Protein AF-E8WJ79-F1 (afdb_monomer_lite)

Sequence (95 aa):
MDREKDLVESLSAQIVEWEAQMDRLKFEADRAPDERKSTYLQELEKLQQKRKEAQAKLQHLGTGESDVGKDLKEGAEDLADDVKSDLRRAILKVK

pLDDT: mean 83.4, std 8.94, range [52.91, 93.44]

Structure (mmCIF, N/CA/C/O backbone):
data_AF-E8WJ79-F1
#
_entry.id   AF-E8WJ79-F1
#
loop_
_atom_site.group_PDB
_atom_site.id
_atom_site.type_symbol
_atom_site.label_atom_id
_atom_site.label_alt_id
_atom_site.label_comp_id
_atom_site.label_asym_id
_atom_site.label_entity_id
_atom_site.label_seq_id
_atom_site.pdbx_PDB_ins_code
_atom_site.Cartn_x
_atom_site.Cartn_y
_atom_site.Cartn_z
_atom_site.occupancy
_atom_site.B_iso_or_equiv
_atom_site.auth_seq_id
_atom_site.auth_comp_id
_atom_site.auth_asym_id
_atom_site.auth_atom_id
_atom_site.pdbx_PDB_model_num
ATOM 1 N N . MET A 1 1 ? 18.786 -0.370 -18.918 1.00 52.91 1 MET A N 1
ATOM 2 C CA . MET A 1 1 ? 18.284 -1.753 -19.007 1.00 52.91 1 MET A CA 1
ATOM 3 C C . MET A 1 1 ? 18.052 -2.349 -17.622 1.00 52.91 1 MET A C 1
ATOM 5 O O . MET A 1 1 ? 16.896 -2.559 -17.298 1.00 52.91 1 MET A O 1
ATOM 9 N N . ASP A 1 2 ? 19.064 -2.539 -16.766 1.00 65.62 2 ASP A N 1
ATOM 10 C CA . ASP A 1 2 ? 18.856 -3.197 -15.453 1.00 65.62 2 ASP A CA 1
ATOM 11 C C . ASP A 1 2 ? 18.054 -2.339 -14.459 1.00 65.62 2 ASP A C 1
ATOM 13 O O . ASP A 1 2 ? 17.038 -2.765 -13.924 1.00 65.62 2 ASP A O 1
ATOM 17 N N . ARG A 1 3 ? 18.417 -1.057 -14.336 1.00 68.38 3 ARG A N 1
ATOM 18 C CA . ARG A 1 3 ? 17.829 -0.137 -13.348 1.00 68.38 3 ARG A CA 1
ATOM 19 C C . ARG A 1 3 ? 16.322 0.109 -13.483 1.00 68.38 3 ARG A C 1
ATOM 21 O O . ARG A 1 3 ? 15.694 0.445 -12.482 1.00 68.38 3 ARG A O 1
ATOM 28 N N . GLU A 1 4 ? 15.765 0.068 -14.692 1.00 73.50 4 GLU A N 1
ATOM 29 C CA . GLU A 1 4 ? 14.311 0.211 -14.904 1.00 73.50 4 GLU A CA 1
ATOM 30 C C . GLU A 1 4 ? 13.584 -1.051 -14.470 1.00 73.50 4 GLU A C 1
ATOM 32 O O . GLU A 1 4 ? 12.567 -0.977 -13.787 1.00 73.50 4 GLU A O 1
ATOM 37 N N . LYS A 1 5 ? 14.150 -2.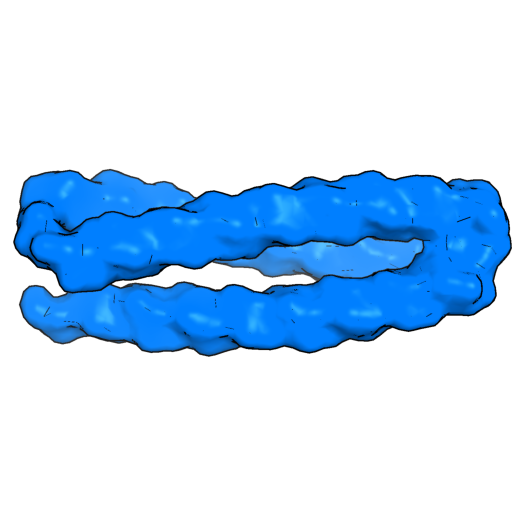207 -14.814 1.00 78.88 5 LYS A N 1
ATOM 38 C CA . LYS A 1 5 ? 13.597 -3.508 -14.470 1.00 78.88 5 LYS A CA 1
ATOM 39 C C . LYS A 1 5 ? 13.566 -3.715 -12.956 1.00 78.88 5 LYS A C 1
ATOM 41 O O . LYS A 1 5 ? 12.511 -4.043 -12.426 1.00 78.88 5 LYS A O 1
ATOM 46 N N . ASP A 1 6 ? 14.665 -3.384 -12.272 1.00 83.88 6 ASP A N 1
ATOM 47 C CA . ASP A 1 6 ? 14.754 -3.420 -10.806 1.00 83.88 6 ASP A CA 1
ATOM 48 C C . ASP A 1 6 ? 13.665 -2.566 -10.142 1.00 83.88 6 ASP A C 1
ATOM 50 O O . ASP A 1 6 ? 13.057 -2.969 -9.149 1.00 83.88 6 ASP A O 1
ATOM 54 N N . LEU A 1 7 ? 13.395 -1.375 -10.690 1.00 82.44 7 LEU A N 1
ATOM 55 C CA . LEU A 1 7 ? 12.368 -0.496 -10.139 1.00 82.44 7 LEU A CA 1
ATOM 56 C C . LEU A 1 7 ? 10.963 -1.031 -10.413 1.00 82.44 7 LEU A C 1
ATOM 58 O O . LEU A 1 7 ? 10.134 -1.016 -9.511 1.00 82.44 7 LEU A O 1
ATOM 62 N N . VAL A 1 8 ? 10.693 -1.529 -11.620 1.00 84.44 8 VAL A N 1
ATOM 63 C CA . VAL A 1 8 ? 9.405 -2.151 -11.952 1.00 84.44 8 VAL A CA 1
ATOM 64 C C . VAL A 1 8 ? 9.133 -3.343 -11.032 1.00 84.44 8 VAL A C 1
ATOM 66 O O . VAL A 1 8 ? 8.042 -3.444 -10.474 1.00 84.44 8 VAL A O 1
ATOM 69 N N . GLU A 1 9 ? 10.118 -4.214 -10.809 1.00 88.25 9 GLU A N 1
ATOM 70 C CA . GLU A 1 9 ? 9.978 -5.369 -9.915 1.00 88.25 9 GLU A CA 1
ATOM 71 C C . GLU A 1 9 ? 9.778 -4.937 -8.454 1.00 88.25 9 GLU A C 1
ATOM 73 O O . GLU A 1 9 ? 8.850 -5.408 -7.791 1.00 88.25 9 GLU A O 1
ATOM 78 N N . SER A 1 10 ? 10.583 -3.986 -7.968 1.00 88.31 10 SER A N 1
ATOM 79 C CA . SER A 1 10 ? 10.469 -3.444 -6.608 1.00 88.31 10 SER A CA 1
ATOM 80 C C . SER A 1 10 ? 9.124 -2.757 -6.364 1.00 88.31 10 SER A C 1
ATOM 82 O O . SER A 1 10 ? 8.441 -3.044 -5.381 1.00 88.31 10 SER A O 1
ATOM 84 N N . LEU A 1 11 ? 8.703 -1.873 -7.268 1.00 87.38 11 LEU A N 1
ATOM 85 C CA . LEU A 1 11 ? 7.456 -1.125 -7.144 1.00 87.38 11 LEU A CA 1
ATOM 86 C C . LEU A 1 11 ? 6.242 -2.054 -7.273 1.00 87.38 11 LEU A C 1
ATOM 88 O O . LEU A 1 11 ? 5.277 -1.901 -6.529 1.00 87.38 11 LEU A O 1
ATOM 92 N N . SER A 1 12 ? 6.309 -3.071 -8.140 1.00 89.50 12 SER A N 1
ATOM 93 C CA . SER A 1 12 ? 5.274 -4.106 -8.217 1.00 89.50 12 SER A CA 1
ATOM 94 C C . SER A 1 12 ? 5.146 -4.875 -6.901 1.00 89.50 12 SER A C 1
ATOM 96 O O . SER A 1 12 ? 4.029 -5.104 -6.440 1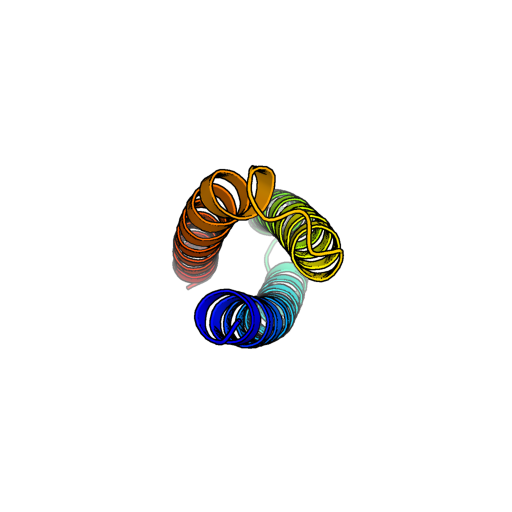.00 89.50 12 SER A O 1
ATOM 98 N N . ALA A 1 13 ? 6.265 -5.263 -6.280 1.00 92.81 13 ALA A N 1
ATOM 99 C CA . ALA A 1 13 ? 6.248 -5.947 -4.988 1.00 92.81 13 ALA A CA 1
ATOM 100 C C . ALA A 1 13 ? 5.668 -5.052 -3.880 1.00 92.81 13 ALA A C 1
ATOM 102 O O . ALA A 1 13 ? 4.845 -5.505 -3.084 1.00 92.81 13 ALA A O 1
ATOM 103 N N . GLN A 1 14 ? 6.034 -3.768 -3.871 1.00 90.38 14 GLN A N 1
ATOM 104 C CA . GLN A 1 14 ? 5.496 -2.791 -2.925 1.00 90.38 14 GLN A CA 1
ATOM 105 C C . GLN A 1 14 ? 3.989 -2.583 -3.096 1.00 90.38 14 GLN A C 1
ATOM 107 O O . GLN A 1 14 ? 3.272 -2.562 -2.102 1.00 90.38 14 GLN A O 1
ATOM 112 N N . ILE A 1 15 ? 3.481 -2.502 -4.330 1.00 90.50 15 ILE A N 1
ATOM 113 C CA . ILE A 1 15 ? 2.039 -2.383 -4.597 1.00 90.50 15 ILE A CA 1
ATOM 114 C C . ILE A 1 15 ? 1.268 -3.565 -3.995 1.00 90.50 15 ILE A C 1
ATOM 116 O O . ILE A 1 15 ? 0.241 -3.349 -3.350 1.00 90.50 15 ILE A O 1
ATOM 120 N N . VAL A 1 16 ? 1.778 -4.790 -4.158 1.00 93.12 16 VAL A N 1
ATOM 121 C CA . VAL A 1 16 ? 1.172 -5.997 -3.569 1.00 93.12 16 VAL A CA 1
ATOM 122 C C . VAL A 1 16 ? 1.216 -5.942 -2.038 1.00 93.12 16 VAL A C 1
ATOM 124 O O . VAL A 1 16 ? 0.231 -6.264 -1.373 1.00 93.12 16 VAL A O 1
ATOM 127 N N . GLU A 1 17 ? 2.333 -5.491 -1.460 1.00 91.94 17 GLU A N 1
ATOM 128 C CA . GLU A 1 17 ? 2.453 -5.307 -0.010 1.00 91.94 17 GLU A CA 1
ATOM 129 C C . GLU A 1 17 ? 1.446 -4.272 0.516 1.00 91.94 17 GLU A C 1
ATOM 131 O O . GLU A 1 17 ? 0.812 -4.478 1.556 1.00 91.94 17 GLU A O 1
ATOM 136 N N . TRP A 1 18 ? 1.268 -3.160 -0.198 1.00 93.44 18 TRP A N 1
ATOM 137 C CA . TRP A 1 18 ? 0.316 -2.122 0.177 1.00 93.44 18 TRP A CA 1
ATOM 138 C C . TRP A 1 18 ? -1.123 -2.615 0.080 1.00 93.44 18 TRP A C 1
ATOM 140 O O . TRP A 1 18 ? -1.901 -2.313 0.979 1.00 93.44 18 TRP A O 1
ATOM 150 N N . GLU A 1 19 ? -1.482 -3.392 -0.948 1.00 92.00 19 GLU A N 1
ATOM 151 C CA . GLU A 1 19 ? -2.810 -4.016 -1.049 1.00 92.00 19 GLU A CA 1
ATOM 152 C C . GLU A 1 19 ? -3.112 -4.880 0.178 1.00 92.00 19 GLU A C 1
ATOM 154 O O . GLU A 1 19 ? -4.143 -4.685 0.821 1.00 92.00 19 GLU A O 1
ATOM 159 N N . ALA A 1 20 ? -2.181 -5.752 0.573 1.00 92.94 20 ALA A N 1
ATOM 160 C CA . ALA A 1 20 ? -2.360 -6.606 1.746 1.00 92.94 20 ALA A CA 1
ATOM 161 C C . ALA A 1 20 ? -2.537 -5.794 3.044 1.00 92.94 20 ALA A C 1
ATOM 163 O O . ALA A 1 20 ? -3.367 -6.126 3.896 1.00 92.94 20 ALA A O 1
ATOM 164 N N . GLN A 1 21 ? -1.780 -4.704 3.208 1.00 90.50 21 GLN A N 1
ATOM 165 C CA . GLN A 1 21 ? -1.922 -3.829 4.372 1.00 90.50 21 GLN A CA 1
ATOM 166 C C . GLN A 1 21 ? -3.222 -3.011 4.337 1.00 90.50 21 GLN A C 1
ATOM 168 O O . GLN A 1 21 ? -3.850 -2.829 5.381 1.00 90.50 21 GLN A O 1
ATOM 173 N N . MET A 1 22 ? -3.655 -2.546 3.162 1.00 90.06 22 MET A N 1
ATOM 174 C CA . MET A 1 22 ? -4.943 -1.870 2.989 1.00 90.06 22 MET A CA 1
ATOM 175 C C . MET A 1 22 ? -6.109 -2.812 3.291 1.00 90.06 22 MET A C 1
ATOM 177 O O . MET A 1 22 ? -7.041 -2.402 3.976 1.00 90.06 22 MET A O 1
ATOM 181 N N . ASP A 1 23 ? -6.053 -4.074 2.867 1.00 91.88 23 ASP A N 1
ATOM 182 C CA . ASP A 1 23 ? -7.077 -5.069 3.204 1.00 91.88 23 ASP A CA 1
ATOM 183 C C . ASP A 1 23 ? -7.159 -5.306 4.712 1.00 91.88 23 ASP A C 1
ATOM 185 O O . ASP A 1 23 ? -8.251 -5.359 5.288 1.00 91.88 23 ASP A O 1
ATOM 189 N N . ARG A 1 24 ? -6.006 -5.359 5.387 1.00 88.81 24 ARG A N 1
ATOM 190 C CA . ARG A 1 24 ? -5.965 -5.430 6.848 1.00 88.81 24 ARG A CA 1
ATOM 191 C C . ARG A 1 24 ? -6.579 -4.186 7.499 1.00 88.81 24 ARG A C 1
ATOM 193 O O . ARG A 1 24 ? -7.394 -4.326 8.408 1.00 88.81 24 ARG A O 1
ATOM 200 N N . LEU A 1 25 ? -6.228 -2.987 7.030 1.00 86.75 25 LEU A N 1
ATOM 201 C CA . LEU A 1 25 ? -6.812 -1.729 7.513 1.00 86.75 25 LEU A CA 1
ATOM 202 C C . LEU A 1 25 ? -8.327 -1.696 7.307 1.00 86.75 25 LEU A C 1
ATOM 204 O O . LEU A 1 25 ? -9.052 -1.280 8.204 1.00 86.75 25 LEU A O 1
ATOM 208 N N . LYS A 1 26 ? -8.813 -2.178 6.159 1.00 88.81 26 LYS A N 1
ATOM 209 C CA . LYS A 1 26 ? -10.244 -2.283 5.856 1.00 88.81 26 LYS A CA 1
ATOM 210 C C . LYS A 1 26 ? -10.954 -3.199 6.844 1.00 88.81 26 LYS A C 1
ATOM 212 O O . LYS A 1 26 ? -12.001 -2.842 7.375 1.00 88.81 26 LYS A O 1
ATOM 217 N N . PHE A 1 27 ? -10.366 -4.360 7.116 1.00 89.44 27 PHE A N 1
ATOM 218 C CA . PHE A 1 27 ? -10.914 -5.321 8.064 1.00 89.44 27 PHE A CA 1
ATOM 219 C C . PHE A 1 27 ? -10.965 -4.767 9.495 1.00 89.44 27 PHE A C 1
ATOM 221 O O . PHE A 1 27 ? -11.961 -4.947 10.197 1.00 89.44 27 PHE A O 1
ATOM 228 N N . GLU A 1 28 ? -9.912 -4.073 9.934 1.00 84.56 28 GLU A N 1
ATOM 229 C CA . GLU A 1 28 ? -9.887 -3.416 11.245 1.00 84.56 28 GLU A CA 1
ATOM 230 C C . GLU A 1 28 ? -10.891 -2.247 11.303 1.00 84.56 28 GLU A C 1
ATOM 232 O O . GLU A 1 28 ? -11.604 -2.100 12.295 1.00 84.56 28 GLU A O 1
ATOM 237 N N . ALA A 1 29 ? -11.040 -1.487 10.213 1.00 85.44 29 ALA A N 1
ATOM 238 C CA . ALA A 1 29 ? -12.022 -0.412 10.084 1.00 85.44 29 ALA A CA 1
ATOM 239 C C . ALA A 1 29 ? -13.472 -0.902 10.156 1.00 85.44 29 ALA A C 1
ATOM 241 O O . ALA A 1 29 ? -14.307 -0.256 10.788 1.00 85.44 29 ALA A O 1
ATOM 242 N N . ASP A 1 30 ? -13.777 -2.050 9.547 1.00 85.56 30 ASP A N 1
ATOM 243 C CA . ASP A 1 30 ? -15.109 -2.658 9.605 1.00 85.56 30 ASP A CA 1
ATOM 244 C C . ASP A 1 30 ? -15.485 -3.142 11.011 1.00 85.56 30 ASP A C 1
ATOM 246 O O . ASP A 1 30 ? -16.670 -3.262 11.322 1.00 85.56 30 ASP A O 1
ATOM 250 N N . ARG A 1 31 ? -14.490 -3.386 11.871 1.00 84.69 31 ARG A N 1
ATOM 251 C CA . ARG A 1 31 ? -1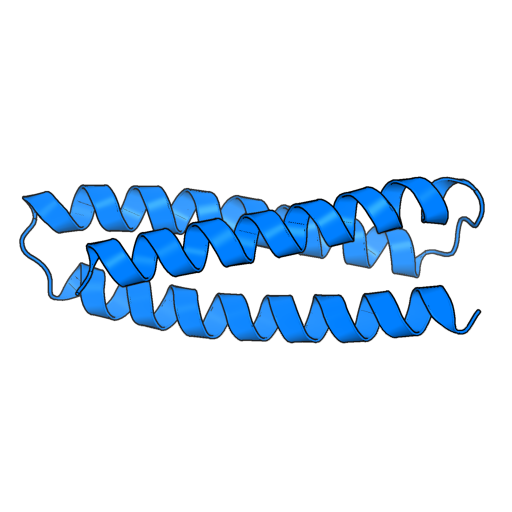4.671 -3.761 13.282 1.00 84.69 31 ARG A CA 1
ATOM 252 C C . ARG A 1 31 ? -14.638 -2.573 14.241 1.00 84.69 31 ARG A C 1
ATOM 254 O O . ARG A 1 31 ? -14.908 -2.748 15.430 1.00 84.69 31 ARG A O 1
ATOM 261 N N . ALA A 1 32 ? -14.275 -1.390 13.760 1.00 83.31 32 ALA A N 1
ATOM 262 C CA . ALA A 1 32 ? -14.168 -0.200 14.580 1.00 83.31 32 ALA A CA 1
ATOM 263 C C . ALA A 1 32 ? -15.530 0.495 14.780 1.00 83.31 32 ALA A C 1
ATOM 265 O O . ALA A 1 32 ? -16.434 0.331 13.962 1.00 83.31 32 ALA A O 1
ATOM 266 N N . PRO A 1 33 ? -15.682 1.315 15.838 1.00 82.88 33 PRO A N 1
ATOM 267 C CA . PRO A 1 33 ? -16.861 2.164 16.018 1.00 82.88 33 PRO A CA 1
ATOM 268 C C . PRO A 1 33 ? -17.038 3.139 14.843 1.00 82.88 33 PRO A C 1
ATOM 270 O O . PRO A 1 33 ? -16.037 3.607 14.292 1.00 82.88 33 PRO A O 1
ATOM 273 N N . ASP A 1 34 ? -18.282 3.506 14.513 1.00 80.25 34 ASP A N 1
ATOM 274 C CA . ASP A 1 34 ? -18.626 4.336 13.339 1.00 80.25 34 ASP A CA 1
ATOM 275 C C . ASP A 1 34 ? -17.825 5.648 13.239 1.00 80.25 34 ASP A C 1
ATOM 277 O O . ASP A 1 34 ? -17.402 6.049 12.153 1.00 80.25 34 ASP A O 1
ATOM 281 N N . GLU A 1 35 ? -17.535 6.281 14.379 1.00 75.56 35 GLU A N 1
ATOM 282 C CA . GLU A 1 35 ? -16.741 7.515 14.458 1.00 75.56 35 GLU A CA 1
ATOM 283 C C . GLU A 1 35 ? -15.309 7.333 13.919 1.00 75.56 35 GLU A C 1
ATOM 285 O O . GLU A 1 35 ? -14.776 8.193 13.213 1.00 75.56 35 GLU A O 1
ATOM 290 N N . ARG A 1 36 ? -14.695 6.172 14.179 1.00 80.19 36 ARG A N 1
ATOM 291 C CA . ARG A 1 36 ? -13.362 5.836 13.658 1.00 80.19 36 ARG A CA 1
ATOM 292 C C . ARG A 1 36 ? -13.434 5.240 12.254 1.00 80.19 36 ARG A C 1
ATOM 294 O O . ARG A 1 36 ? -12.540 5.495 11.449 1.00 80.19 36 ARG A O 1
ATOM 301 N N . LYS A 1 37 ? -14.522 4.533 11.925 1.00 82.56 37 LYS A N 1
ATOM 302 C CA . LYS A 1 37 ? -14.761 3.936 10.603 1.00 82.56 37 LYS A CA 1
ATOM 303 C C . LYS A 1 37 ? -14.668 4.956 9.470 1.00 82.56 37 LYS A C 1
ATOM 305 O O . LYS A 1 37 ? -13.980 4.694 8.488 1.00 82.56 37 LYS A O 1
ATOM 310 N N . SER A 1 38 ? -15.288 6.129 9.623 1.00 83.69 38 SER A N 1
ATOM 311 C CA . SER A 1 38 ? -15.214 7.200 8.614 1.00 83.69 38 SER A CA 1
ATOM 312 C C . SER A 1 38 ? -13.771 7.652 8.356 1.00 83.69 38 SER A C 1
ATOM 314 O O . SER A 1 38 ? -13.323 7.697 7.210 1.00 83.69 38 SER A O 1
ATOM 316 N N . THR A 1 39 ? -13.000 7.876 9.426 1.00 82.75 39 THR A N 1
ATOM 317 C CA . THR A 1 39 ? -11.579 8.249 9.326 1.00 82.75 39 THR A CA 1
ATOM 318 C C . THR A 1 39 ? -10.769 7.165 8.614 1.00 82.75 39 THR A C 1
ATOM 320 O O . THR A 1 39 ? -9.945 7.472 7.754 1.00 82.75 39 THR A O 1
ATOM 323 N N . TYR A 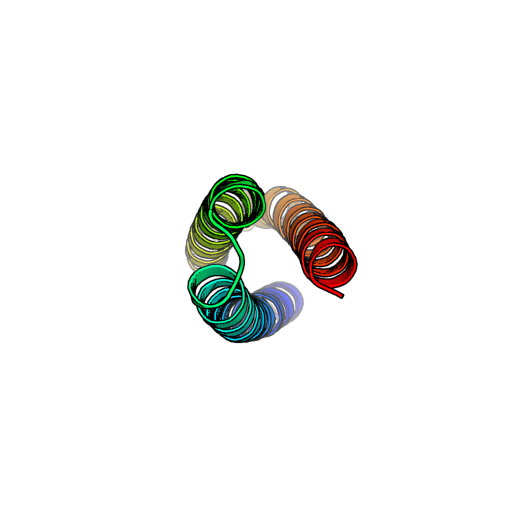1 40 ? -11.016 5.889 8.920 1.00 81.94 40 TYR A N 1
ATOM 324 C CA . TYR A 1 40 ? -10.314 4.788 8.262 1.00 81.94 40 TYR A CA 1
ATOM 325 C C . TYR A 1 40 ? -10.643 4.684 6.777 1.00 81.94 40 TYR A C 1
ATOM 327 O O . TYR A 1 40 ? -9.730 4.531 5.972 1.00 81.94 40 TYR A O 1
ATOM 335 N N . LEU A 1 41 ? -11.921 4.799 6.406 1.00 85.88 41 LEU A N 1
ATOM 336 C CA . LEU A 1 41 ? -12.339 4.757 5.005 1.00 85.88 41 LEU A CA 1
ATOM 337 C C . LEU A 1 41 ? -11.705 5.895 4.196 1.00 85.88 41 LEU A C 1
ATOM 339 O O . LEU A 1 41 ? -11.250 5.655 3.081 1.00 85.88 41 LEU A O 1
ATOM 343 N N . GLN A 1 42 ? -11.595 7.097 4.772 1.00 87.81 42 GLN A N 1
ATOM 344 C CA . GLN A 1 42 ? -10.921 8.228 4.128 1.00 87.81 42 GLN A CA 1
ATOM 345 C C . GLN A 1 42 ? -9.426 7.978 3.901 1.00 87.81 42 GLN A C 1
ATOM 347 O O . GLN A 1 42 ? -8.911 8.248 2.817 1.00 87.81 42 GLN A O 1
ATOM 352 N N . GLU A 1 43 ? -8.706 7.464 4.901 1.00 87.06 43 GLU A N 1
ATOM 353 C CA . GLU A 1 43 ? -7.276 7.163 4.741 1.00 87.06 43 GLU A CA 1
ATOM 354 C C . GLU A 1 43 ? -7.064 6.014 3.744 1.00 87.06 43 GLU A C 1
ATOM 356 O O . GLU A 1 43 ? -6.131 6.050 2.942 1.00 87.06 43 GLU A O 1
ATOM 361 N N . LEU A 1 44 ? -7.964 5.028 3.736 1.00 89.31 44 LEU A N 1
ATOM 362 C CA . LEU A 1 44 ? -7.929 3.903 2.808 1.00 89.31 44 LEU A CA 1
ATOM 363 C C . LEU A 1 44 ? -8.191 4.342 1.363 1.00 89.31 44 LEU A C 1
ATOM 365 O O . LEU A 1 44 ? -7.516 3.869 0.452 1.00 89.31 44 LEU A O 1
ATOM 369 N N . GLU A 1 45 ? -9.106 5.286 1.145 1.00 91.06 45 GLU A N 1
ATOM 370 C CA . GLU A 1 45 ? -9.357 5.871 -0.176 1.00 91.06 45 GLU A CA 1
ATOM 371 C C . GLU A 1 45 ? -8.128 6.622 -0.709 1.00 91.06 45 GLU A C 1
ATOM 373 O O . GLU A 1 45 ? -7.725 6.407 -1.856 1.00 91.06 45 GLU A O 1
ATOM 378 N N . LYS A 1 46 ? -7.469 7.433 0.134 1.00 90.06 46 LYS A N 1
ATOM 379 C CA . LYS A 1 46 ? -6.213 8.114 -0.233 1.00 90.06 46 LYS A CA 1
ATOM 380 C C . LYS A 1 46 ? -5.126 7.114 -0.618 1.00 90.06 46 LYS A C 1
ATOM 382 O O . LYS A 1 46 ? -4.469 7.270 -1.646 1.00 90.06 46 LYS A O 1
ATOM 387 N N . LEU A 1 47 ? -4.960 6.064 0.185 1.00 90.44 47 LEU A N 1
ATOM 388 C CA . LEU A 1 47 ? -4.000 4.995 -0.079 1.00 90.44 47 LEU A CA 1
ATOM 389 C C . LEU A 1 47 ? -4.309 4.276 -1.402 1.00 90.44 47 LEU A C 1
ATOM 391 O O . LEU A 1 47 ? -3.405 4.057 -2.210 1.00 90.44 47 LEU A O 1
ATOM 395 N N . GLN A 1 48 ? -5.583 3.983 -1.680 1.00 91.19 48 GLN A N 1
ATOM 396 C CA . GLN A 1 48 ? -6.000 3.385 -2.950 1.00 91.19 48 GLN A CA 1
ATOM 397 C C . GLN A 1 48 ? -5.707 4.283 -4.154 1.00 91.19 48 GLN A C 1
ATOM 399 O O . GLN A 1 48 ? -5.287 3.772 -5.195 1.00 91.19 48 GLN A O 1
ATOM 404 N N . GLN A 1 49 ? -5.913 5.598 -4.038 1.00 92.00 49 GLN A N 1
ATOM 405 C CA . GLN A 1 49 ? -5.565 6.545 -5.101 1.00 92.00 49 GLN A CA 1
ATOM 406 C C . GLN A 1 49 ? -4.063 6.519 -5.394 1.00 92.00 49 GLN A C 1
ATOM 408 O O . GLN A 1 49 ? -3.678 6.323 -6.546 1.00 92.00 49 GLN A O 1
ATOM 413 N N . LYS A 1 50 ? -3.219 6.603 -4.360 1.00 89.25 50 LYS A N 1
ATOM 414 C CA . LYS A 1 50 ? -1.760 6.546 -4.532 1.00 89.25 50 LYS A CA 1
ATOM 415 C C . LYS A 1 50 ? -1.288 5.215 -5.125 1.00 89.25 50 LYS A C 1
ATOM 417 O O . LYS A 1 50 ? -0.432 5.197 -6.004 1.00 89.25 50 LYS A O 1
ATOM 422 N N . ARG A 1 51 ? -1.886 4.087 -4.723 1.00 89.88 51 ARG A N 1
ATOM 423 C CA . ARG A 1 51 ? -1.588 2.772 -5.320 1.00 89.88 51 ARG A CA 1
ATOM 424 C C . ARG A 1 51 ? -1.960 2.711 -6.806 1.00 89.88 51 ARG A C 1
ATOM 426 O O . ARG A 1 51 ? -1.212 2.132 -7.591 1.00 89.88 51 ARG A O 1
ATOM 433 N N . LYS A 1 52 ? -3.083 3.315 -7.214 1.00 91.12 52 LYS A N 1
ATOM 434 C CA . LYS A 1 52 ? -3.455 3.418 -8.638 1.00 91.12 52 LYS A CA 1
ATOM 435 C C . LYS A 1 52 ? -2.466 4.283 -9.414 1.00 91.12 52 LYS A C 1
ATOM 437 O O . LYS A 1 52 ? -2.086 3.916 -10.521 1.00 91.12 52 LYS A O 1
ATOM 442 N N . GLU A 1 53 ? -2.024 5.391 -8.828 1.00 90.31 53 GLU A N 1
ATOM 443 C CA . GLU A 1 53 ? -1.003 6.250 -9.427 1.00 90.31 53 GLU A CA 1
ATOM 444 C C . GLU A 1 53 ? 0.326 5.500 -9.609 1.00 90.31 53 GLU A C 1
ATOM 446 O O . GLU A 1 53 ? 0.907 5.531 -10.693 1.00 90.31 53 GLU A O 1
ATOM 451 N N . ALA A 1 54 ? 0.760 4.735 -8.602 1.00 87.56 54 ALA A N 1
ATOM 452 C CA . ALA A 1 54 ? 1.973 3.923 -8.682 1.00 87.56 54 ALA A CA 1
ATOM 453 C C . ALA A 1 54 ? 1.873 2.863 -9.786 1.00 87.56 54 ALA A C 1
ATOM 455 O O . ALA A 1 54 ? 2.818 2.660 -10.545 1.00 87.56 54 ALA A O 1
ATOM 456 N N . GLN A 1 55 ? 0.705 2.229 -9.922 1.00 88.38 55 GLN A N 1
ATOM 457 C CA . GLN A 1 55 ? 0.445 1.260 -10.982 1.00 88.38 55 GLN A CA 1
ATOM 458 C C . GLN A 1 55 ? 0.488 1.903 -12.376 1.00 88.38 55 GLN A C 1
ATOM 460 O O . GLN A 1 55 ? 1.064 1.319 -13.292 1.00 88.38 55 GLN A O 1
ATOM 465 N N . ALA A 1 56 ? -0.061 3.110 -12.535 1.00 87.75 56 ALA A N 1
ATOM 466 C CA . ALA A 1 56 ? 0.019 3.850 -13.792 1.00 87.75 56 ALA A CA 1
ATOM 467 C C . ALA A 1 56 ? 1.476 4.196 -14.146 1.00 87.75 56 ALA A C 1
ATOM 469 O O . ALA A 1 56 ? 1.921 3.921 -15.260 1.00 87.75 56 ALA A O 1
ATOM 470 N N . LYS A 1 57 ? 2.253 4.715 -13.183 1.00 83.62 57 LYS A N 1
ATOM 471 C CA . LYS A 1 57 ? 3.687 5.004 -13.373 1.00 83.62 57 LYS A CA 1
ATOM 472 C C . LYS A 1 57 ? 4.475 3.752 -13.761 1.00 83.62 57 LYS A C 1
ATOM 474 O O . LYS A 1 57 ? 5.296 3.807 -14.672 1.00 83.62 57 LYS A O 1
ATOM 479 N N . LEU A 1 58 ? 4.176 2.611 -13.139 1.00 84.25 58 LEU A N 1
ATOM 480 C CA . LEU A 1 58 ? 4.791 1.322 -13.463 1.00 84.25 58 LEU A CA 1
ATOM 481 C C . LEU A 1 58 ? 4.506 0.885 -14.907 1.00 84.25 58 LEU A C 1
ATOM 483 O O . LEU A 1 58 ? 5.412 0.419 -15.595 1.00 84.25 58 LEU A O 1
ATOM 487 N N . GLN A 1 59 ? 3.273 1.070 -15.389 1.00 83.94 59 GLN A N 1
ATOM 488 C CA . GLN A 1 59 ? 2.925 0.775 -16.783 1.00 83.94 59 GLN A CA 1
ATOM 489 C C . GLN A 1 59 ? 3.677 1.678 -17.769 1.00 83.94 59 GLN A C 1
ATOM 491 O O . GLN A 1 59 ? 4.168 1.180 -18.779 1.00 83.94 59 GLN A O 1
ATOM 496 N N . HIS A 1 60 ? 3.820 2.970 -17.455 1.00 80.69 60 HIS A N 1
ATOM 497 C CA . HIS A 1 60 ? 4.581 3.919 -18.275 1.00 80.69 60 HIS A CA 1
ATOM 498 C C . HIS A 1 60 ? 6.087 3.618 -18.305 1.00 80.69 60 HIS A C 1
ATOM 500 O O . HIS A 1 60 ? 6.726 3.732 -19.350 1.00 80.69 60 HIS A O 1
ATOM 506 N N . LEU A 1 61 ? 6.664 3.173 -17.189 1.00 78.25 61 LEU A N 1
ATOM 507 C CA . LEU A 1 61 ? 8.061 2.729 -17.148 1.00 78.25 61 LEU A CA 1
ATOM 508 C C . LEU A 1 61 ? 8.283 1.455 -17.980 1.00 78.25 61 LEU A C 1
ATOM 510 O O . LEU A 1 61 ? 9.324 1.297 -18.610 1.00 78.25 61 LEU A O 1
ATOM 514 N N . GLY A 1 62 ? 7.286 0.56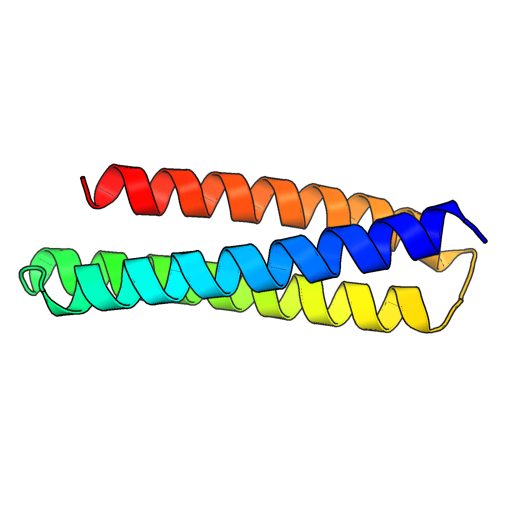8 -18.044 1.00 71.75 62 GLY A N 1
ATOM 515 C CA . GLY A 1 62 ? 7.334 -0.640 -18.869 1.00 71.75 62 GLY A CA 1
ATOM 516 C C . GLY A 1 62 ? 7.327 -0.384 -20.383 1.00 71.75 62 GLY A C 1
ATOM 517 O O . GLY A 1 62 ? 7.736 -1.266 -21.137 1.00 71.75 62 GLY A O 1
ATOM 518 N N . THR A 1 63 ? 6.890 0.797 -20.842 1.00 73.31 63 THR A N 1
ATOM 519 C CA . THR A 1 63 ? 6.822 1.136 -22.278 1.00 73.31 63 THR A CA 1
ATOM 520 C C . THR A 1 63 ? 8.145 1.620 -22.890 1.00 73.31 63 THR A C 1
ATOM 522 O O . THR A 1 63 ? 8.248 1.672 -24.112 1.00 73.31 63 THR A O 1
ATOM 525 N N . GLY A 1 64 ? 9.184 1.880 -22.083 1.00 60.62 64 GLY A N 1
ATOM 526 C CA . GLY A 1 64 ? 10.572 2.000 -22.562 1.00 60.62 64 GLY A CA 1
ATOM 527 C C . GLY A 1 64 ? 11.001 3.344 -23.173 1.00 60.62 64 GLY A C 1
ATOM 528 O O . GLY A 1 64 ? 12.033 3.395 -23.843 1.00 60.62 64 GLY A O 1
ATOM 529 N N . GLU A 1 65 ? 10.268 4.441 -22.955 1.00 61.91 65 GLU A N 1
ATOM 530 C CA . GLU A 1 65 ? 10.719 5.784 -23.359 1.00 61.91 65 GLU A CA 1
ATOM 531 C C . GLU A 1 65 ? 11.826 6.299 -22.417 1.00 61.91 65 GLU A C 1
ATOM 533 O O . GLU A 1 65 ? 11.567 6.771 -21.310 1.00 61.91 65 GLU A O 1
ATOM 538 N N . SER A 1 66 ? 13.087 6.201 -22.858 1.00 57.31 66 SER A N 1
ATOM 539 C CA . SER A 1 66 ? 14.277 6.385 -22.005 1.00 57.31 66 SER A CA 1
ATOM 540 C C . SER A 1 66 ? 14.495 7.796 -21.439 1.00 57.31 66 SER A C 1
ATOM 542 O O . SER A 1 66 ? 15.178 7.922 -20.424 1.00 57.31 66 SER A O 1
ATOM 544 N N . ASP A 1 67 ? 13.946 8.844 -22.061 1.00 62.56 67 ASP A N 1
ATOM 545 C CA . ASP A 1 67 ? 14.087 10.232 -21.577 1.00 62.56 67 ASP A CA 1
ATOM 546 C C . ASP A 1 67 ? 13.054 10.547 -20.478 1.00 62.56 67 ASP A C 1
ATOM 548 O O . ASP A 1 67 ? 13.380 11.122 -19.446 1.00 62.56 67 ASP A O 1
ATOM 552 N N . VAL A 1 68 ? 11.829 10.032 -20.634 1.00 64.56 68 VAL A N 1
ATOM 553 C CA . VAL A 1 68 ? 10.734 10.136 -19.650 1.00 64.56 68 VAL A CA 1
ATOM 554 C C . VAL A 1 68 ? 10.993 9.243 -18.427 1.00 64.56 68 VAL A C 1
ATOM 556 O O . VAL A 1 68 ? 10.539 9.521 -17.314 1.00 64.56 68 VAL A O 1
ATOM 559 N N . GLY A 1 69 ? 11.755 8.163 -18.614 1.00 69.00 69 GLY A N 1
ATOM 560 C CA . GLY A 1 69 ? 12.006 7.157 -17.588 1.00 69.00 69 GLY A CA 1
ATOM 561 C C . GLY A 1 69 ? 12.694 7.688 -16.332 1.00 69.00 69 GLY A C 1
ATOM 562 O O . GLY A 1 69 ? 12.474 7.131 -15.262 1.00 69.00 69 GLY A O 1
ATOM 563 N N . LYS A 1 70 ? 13.496 8.759 -16.410 1.00 73.69 70 LYS A N 1
ATOM 564 C CA . LYS A 1 70 ? 14.238 9.265 -15.243 1.00 73.69 70 LYS A CA 1
ATOM 565 C C . LYS A 1 70 ? 13.343 10.045 -14.273 1.00 73.69 70 LYS A C 1
ATOM 567 O O . LYS A 1 70 ? 13.345 9.727 -13.086 1.00 73.69 70 LYS A O 1
ATOM 572 N N . ASP A 1 71 ? 12.536 10.978 -14.776 1.00 80.19 71 ASP A N 1
ATOM 573 C CA . ASP A 1 71 ? 11.556 11.725 -13.974 1.00 80.19 71 ASP A CA 1
ATOM 574 C C . ASP A 1 71 ? 10.436 10.817 -13.448 1.00 80.19 71 ASP A C 1
ATOM 576 O O . ASP A 1 71 ? 10.004 10.936 -12.300 1.00 80.19 71 ASP A O 1
ATOM 580 N N . LEU A 1 72 ? 9.992 9.849 -14.259 1.00 78.75 72 LEU A N 1
ATOM 581 C CA . LEU A 1 72 ? 9.018 8.847 -13.817 1.00 78.75 72 LEU A CA 1
ATOM 582 C C . LEU A 1 72 ? 9.552 7.987 -12.677 1.00 78.75 72 LEU A C 1
ATOM 584 O O . LEU A 1 72 ? 8.784 7.604 -11.796 1.00 78.75 72 LEU A O 1
ATOM 588 N N . LYS A 1 73 ? 10.847 7.672 -12.711 1.00 80.12 73 LYS A N 1
ATOM 589 C CA . LYS A 1 73 ? 11.500 6.858 -11.696 1.00 80.12 73 LYS A CA 1
ATOM 590 C C . LYS A 1 73 ? 11.555 7.582 -10.358 1.00 80.12 73 LYS A C 1
ATOM 592 O O . LYS A 1 73 ? 11.056 7.044 -9.377 1.00 80.12 73 LYS A O 1
ATOM 597 N N . GLU A 1 74 ? 12.060 8.813 -10.357 1.00 84.00 74 GLU A N 1
ATOM 598 C CA . GLU A 1 74 ? 12.114 9.658 -9.159 1.00 84.00 74 GLU A CA 1
ATOM 599 C C . GLU A 1 74 ? 10.706 9.862 -8.583 1.00 84.00 74 GLU A C 1
ATOM 601 O O . GLU A 1 74 ? 10.443 9.550 -7.424 1.00 84.00 74 GLU A O 1
ATOM 606 N N . GLY A 1 75 ? 9.738 10.204 -9.439 1.00 85.44 75 GLY A N 1
ATOM 607 C CA . GLY A 1 75 ? 8.350 10.357 -9.017 1.00 85.44 75 GLY A CA 1
ATOM 608 C C . GLY A 1 75 ? 7.655 9.058 -8.584 1.00 85.44 75 GLY A C 1
ATOM 609 O O . GLY A 1 75 ? 6.58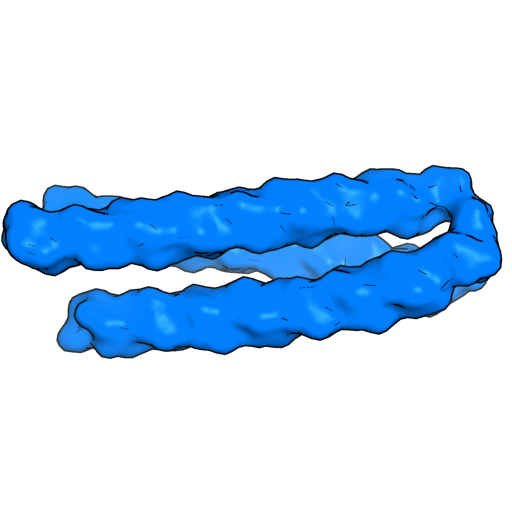1 9.131 -7.985 1.00 85.44 75 GLY A O 1
ATOM 610 N N . ALA A 1 76 ? 8.182 7.879 -8.921 1.00 85.00 76 ALA A N 1
ATOM 611 C CA . ALA A 1 76 ? 7.671 6.594 -8.446 1.00 85.00 76 ALA A CA 1
ATOM 612 C C . ALA A 1 76 ? 8.288 6.203 -7.096 1.00 85.00 76 ALA A C 1
ATOM 614 O O . ALA A 1 76 ? 7.578 5.665 -6.248 1.00 85.00 76 ALA A O 1
ATOM 615 N N . GLU A 1 77 ? 9.575 6.499 -6.892 1.00 85.50 77 GLU A N 1
ATOM 616 C CA . GLU A 1 77 ? 10.261 6.337 -5.605 1.00 85.50 77 GLU A CA 1
ATOM 617 C C . GLU A 1 77 ? 9.645 7.258 -4.545 1.00 85.50 77 GLU A C 1
ATOM 619 O O . GLU A 1 77 ? 9.238 6.775 -3.487 1.00 85.50 77 GLU A O 1
ATOM 624 N N . ASP A 1 78 ? 9.441 8.536 -4.876 1.00 89.50 78 ASP A N 1
ATOM 625 C CA . ASP A 1 78 ? 8.789 9.504 -3.989 1.00 89.50 78 ASP A CA 1
ATOM 626 C C . ASP A 1 78 ? 7.380 9.053 -3.601 1.00 89.50 78 ASP A C 1
ATOM 628 O O . ASP A 1 78 ? 7.024 9.024 -2.422 1.00 89.50 78 ASP A O 1
ATOM 632 N N . LEU A 1 79 ? 6.579 8.638 -4.590 1.00 89.00 79 LEU A N 1
ATOM 633 C CA . LEU A 1 79 ? 5.224 8.142 -4.358 1.00 89.00 79 LEU A CA 1
ATOM 634 C C . LEU A 1 79 ? 5.227 6.904 -3.452 1.00 89.00 79 LEU A C 1
ATOM 636 O O . LEU A 1 79 ? 4.352 6.765 -2.595 1.00 89.00 79 LEU A O 1
ATOM 640 N N . ALA A 1 80 ? 6.197 6.007 -3.627 1.00 87.94 80 ALA A N 1
ATOM 641 C CA . ALA A 1 80 ? 6.315 4.804 -2.819 1.00 87.94 80 ALA A CA 1
ATOM 642 C C . ALA A 1 80 ? 6.644 5.111 -1.354 1.00 87.94 80 ALA A C 1
ATOM 644 O O . ALA A 1 80 ? 6.008 4.557 -0.446 1.00 87.94 80 ALA A O 1
ATOM 645 N N . ASP A 1 81 ? 7.575 6.032 -1.109 1.00 90.12 81 ASP A N 1
ATOM 646 C CA . ASP A 1 81 ? 7.887 6.493 0.244 1.00 90.12 81 ASP A CA 1
ATOM 647 C C . ASP A 1 81 ? 6.694 7.198 0.897 1.00 90.12 81 ASP A C 1
ATOM 649 O O . ASP A 1 81 ? 6.388 6.965 2.077 1.00 90.12 81 ASP A O 1
ATOM 653 N N . ASP A 1 82 ? 5.958 7.980 0.113 1.00 91.12 82 ASP A N 1
ATOM 654 C CA . ASP A 1 82 ? 4.730 8.645 0.523 1.00 91.12 82 ASP A CA 1
ATOM 655 C C . ASP A 1 82 ? 3.652 7.652 0.963 1.00 91.12 82 ASP A C 1
ATOM 657 O O . ASP A 1 82 ? 3.098 7.774 2.062 1.00 91.12 82 ASP A O 1
ATOM 661 N N . VAL A 1 83 ? 3.381 6.633 0.138 1.00 89.56 83 VAL A N 1
ATOM 662 C CA . VAL A 1 83 ? 2.419 5.572 0.459 1.00 89.56 83 VAL A CA 1
ATOM 663 C C . VAL A 1 83 ? 2.838 4.855 1.729 1.00 89.56 83 VAL A C 1
ATOM 665 O O . VAL A 1 83 ? 2.020 4.682 2.628 1.00 89.56 83 VAL A O 1
ATOM 668 N N . LYS A 1 84 ? 4.115 4.490 1.857 1.00 88.62 84 LYS A N 1
ATOM 669 C CA . LYS A 1 84 ? 4.644 3.811 3.044 1.00 88.62 84 LYS A CA 1
ATOM 670 C C . LYS A 1 84 ? 4.525 4.673 4.304 1.00 88.62 84 LYS A C 1
ATOM 672 O O . LYS A 1 84 ? 4.309 4.160 5.406 1.00 88.62 84 LYS A O 1
ATOM 677 N N . SER A 1 85 ? 4.702 5.985 4.176 1.00 90.94 85 SER A N 1
ATOM 678 C CA . SER A 1 85 ? 4.511 6.952 5.260 1.00 90.94 85 SER A CA 1
ATOM 679 C C . SER A 1 85 ? 3.042 7.035 5.684 1.00 90.94 85 SER A C 1
ATOM 681 O O . SER A 1 85 ? 2.736 6.912 6.874 1.00 90.94 85 SER A O 1
ATOM 683 N N . ASP A 1 86 ? 2.128 7.147 4.719 1.00 89.62 86 ASP A N 1
ATOM 684 C CA . ASP A 1 86 ? 0.683 7.167 4.960 1.00 89.62 86 ASP A CA 1
ATOM 685 C C . ASP A 1 86 ? 0.170 5.859 5.555 1.00 89.62 86 ASP A C 1
ATOM 687 O O . ASP A 1 86 ? -0.584 5.888 6.525 1.00 89.62 86 ASP A O 1
ATOM 691 N N . LEU A 1 87 ? 0.629 4.714 5.049 1.00 87.38 87 LEU A N 1
ATOM 692 C CA . LEU A 1 87 ? 0.269 3.393 5.561 1.00 87.38 87 LEU A CA 1
ATOM 693 C C . LEU A 1 87 ? 0.689 3.234 7.018 1.00 87.38 87 LEU A C 1
ATOM 695 O O . LEU A 1 87 ? -0.119 2.841 7.857 1.00 87.38 87 LEU A O 1
ATOM 699 N N . ARG A 1 88 ? 1.926 3.621 7.354 1.00 88.50 88 ARG A N 1
ATOM 700 C CA . ARG A 1 88 ? 2.400 3.617 8.746 1.00 88.50 88 ARG A CA 1
ATOM 701 C C . ARG A 1 88 ? 1.553 4.518 9.635 1.00 88.50 88 ARG A C 1
ATOM 703 O O . ARG A 1 88 ? 1.187 4.101 10.731 1.00 88.50 88 ARG A O 1
ATOM 710 N N . ARG A 1 89 ? 1.214 5.728 9.178 1.00 88.00 89 ARG A N 1
ATOM 711 C CA . ARG A 1 89 ? 0.330 6.639 9.921 1.00 88.00 89 ARG A CA 1
ATOM 712 C C . ARG A 1 89 ? -1.061 6.045 10.119 1.00 88.00 89 ARG A C 1
ATOM 714 O O . ARG A 1 89 ? -1.574 6.103 11.232 1.00 88.00 89 ARG A O 1
ATOM 721 N N . ALA A 1 90 ? -1.649 5.469 9.074 1.00 85.69 90 ALA A N 1
ATOM 722 C CA . ALA A 1 90 ? -2.955 4.829 9.137 1.00 85.69 90 ALA A CA 1
ATOM 723 C C . ALA A 1 90 ? -2.944 3.676 10.148 1.00 85.69 90 ALA A C 1
ATOM 725 O O . ALA A 1 90 ? -3.768 3.666 11.053 1.00 85.69 90 ALA A O 1
ATOM 726 N N . ILE A 1 91 ? -1.950 2.783 10.081 1.00 83.31 91 ILE A N 1
ATOM 727 C CA . ILE A 1 91 ? -1.784 1.664 11.022 1.00 83.31 91 ILE A CA 1
ATOM 728 C C . ILE A 1 91 ? -1.615 2.162 12.465 1.00 83.31 91 ILE A C 1
ATOM 730 O O . ILE A 1 91 ? -2.235 1.624 13.380 1.00 83.31 91 ILE A O 1
ATOM 734 N N . LEU A 1 92 ? -0.810 3.206 12.690 1.00 84.62 92 LEU A N 1
ATOM 735 C CA . LEU A 1 92 ? -0.612 3.780 14.026 1.00 84.62 92 LEU A CA 1
ATOM 736 C C . LEU A 1 92 ? -1.887 4.402 14.607 1.00 84.62 92 LEU A C 1
ATOM 738 O O . LEU A 1 92 ? -2.071 4.343 15.815 1.00 84.62 92 LEU A O 1
ATOM 742 N N . LYS A 1 93 ? -2.765 4.971 13.773 1.00 76.62 93 LYS A N 1
ATOM 743 C CA . LYS A 1 93 ? -4.077 5.490 14.204 1.00 76.62 93 LYS A CA 1
ATOM 744 C C . LYS A 1 93 ? -5.081 4.379 14.540 1.00 76.62 93 LYS A C 1
ATOM 746 O O . LYS A 1 93 ? -6.132 4.662 15.116 1.00 76.62 93 LYS A O 1
ATOM 751 N N . VAL A 1 94 ? -4.819 3.143 14.111 1.00 68.56 94 VAL A N 1
ATOM 752 C CA . VAL A 1 94 ? -5.706 1.996 14.361 1.00 68.56 94 VAL A CA 1
ATOM 753 C C . VAL A 1 94 ? -5.354 1.284 15.669 1.00 68.56 94 VAL A C 1
ATOM 755 O O . VAL A 1 94 ? -6.245 0.731 16.312 1.00 68.56 94 VAL A O 1
ATOM 758 N N . LYS A 1 95 ? -4.081 1.331 16.076 1.00 60.19 95 LYS A N 1
ATOM 759 C CA . LYS A 1 95 ? -3.587 0.763 17.337 1.00 60.19 95 LYS A CA 1
ATOM 760 C C . LYS A 1 95 ? -4.046 1.566 18.555 1.00 60.19 95 LYS A C 1
ATOM 762 O O . LYS A 1 95 ? -4.347 0.910 19.576 1.00 60.19 95 LYS A O 1
#

Secondary structure (DSSP, 8-state):
-HHHHHHHHHHHHHHHHHHHHHHHHHHHHHHS-HHHHHHHHHHHHHHHHHHHHHHHHHHHHHT--TTHHHHHHHHHHHHHHHHHHHHHHHHHHH-

Radius of gyration: 15.13 Å; chains: 1; bounding box: 38×18×41 Å

Foldseek 3Di:
DVVLVVLLVVLVVLLVVLVVLLVVLLVLLVVDDPVVVVVSVVLSVVLVVLSVVLVVLSVVSVVDPVVVNVVSSVVNVVSSVVSVVSSVVSVVSSD